Protein AF-A0A7V3K390-F1 (afdb_monomer)

Solvent-accessible surface area (backbone atoms only — not comparable to full-atom values): 7906 Å² total; per-residue (Å²): 135,84,85,78,70,81,81,71,78,83,83,65,86,66,74,80,70,89,62,51,47,34,79,74,39,88,86,45,59,62,68,58,38,50,60,35,40,76,72,70,39,50,25,30,61,55,50,48,61,44,51,71,39,75,69,36,37,52,52,48,21,64,73,67,72,43,54,70,67,55,46,50,50,52,50,52,53,40,51,72,62,42,58,71,74,58,38,54,61,71,69,49,76,76,90,69,87,68,63,94,86,63,79,76,77,60,100,79,74,66,95,77,73,84,83,76,86,78,90,84,136

Secondary structure (DSSP, 8-state):
-----------------SS-BGGG-TTS-HHHHHHHHTTT--BHHHHHHHHTSHHHHHHHHHHHT--HHHHHHH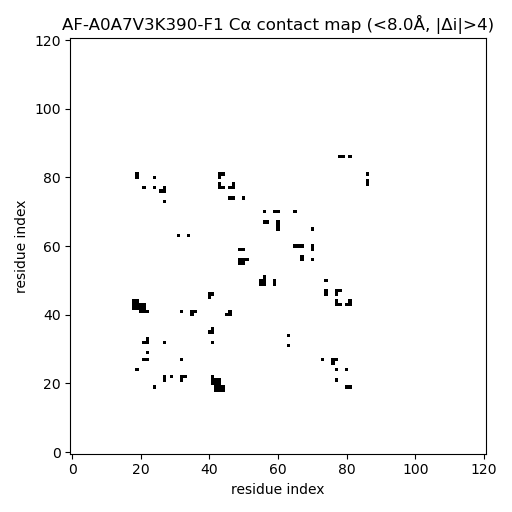HHHHHHTS-HHHHHHHSS-------TTPPPPPTT-------------

Sequence (121 aa):
MGDKGPVRPLEGQGEPRRGTPLRSIPDFPAERARQLAALWVTTAEEFLSMAATPKGQAGLSDLLEVSPEELEALVRIAYASLPEEVARAFARPSGKQFPLGAILPGPEDVPGKAPDEGEGA

pLDDT: mean 75.42, std 21.72, range [38.72, 96.56]

Nearest PDB structures (foldseek):
  4ap2-assembly1_B  TM=3.265E-01  e=6.749E+00  Homo sapiens

Foldseek 3D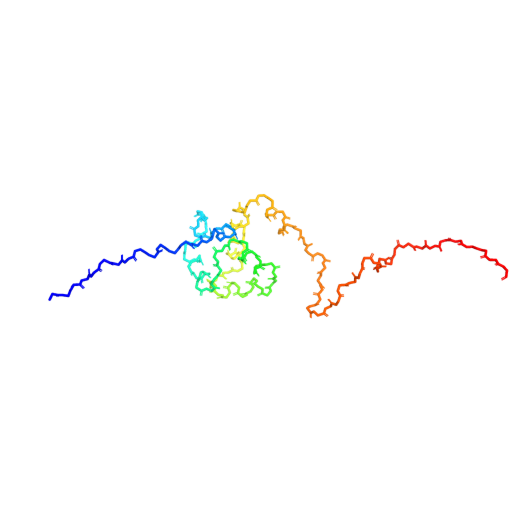i:
DDDPPDDDPPPDPDDPPPAAFLCPQPPRDNVLCVLCVVVVNGHLLSLLVLVLDPVSLVVSCVSSVHDSVVSVVNNVSSLVRGDPVSNVVSPDDPVDPDPDPDDPPDPPPDPPDDDDDDDDD

Radius of gyration: 23.38 Å; Cα contacts (8 Å, |Δi|>4): 70; chains: 1; bounding box: 86×48×49 Å

Structure (mmCIF, N/CA/C/O backbone):
data_AF-A0A7V3K390-F1
#
_entry.id   AF-A0A7V3K390-F1
#
loop_
_atom_site.group_PDB
_atom_site.id
_atom_site.type_symbol
_atom_site.label_atom_id
_atom_site.label_alt_id
_atom_site.label_comp_id
_atom_site.label_asym_id
_atom_site.label_entity_id
_atom_site.label_seq_id
_atom_site.pdbx_PDB_ins_code
_atom_site.Cartn_x
_atom_site.Cartn_y
_atom_site.Cartn_z
_atom_site.occupancy
_atom_site.B_iso_or_equiv
_atom_site.auth_seq_id
_atom_site.auth_comp_id
_atom_site.auth_asym_id
_atom_site.auth_atom_id
_atom_site.pdbx_PDB_model_num
ATOM 1 N N . MET A 1 1 ? -31.968 -9.118 -35.661 1.00 42.44 1 MET A N 1
ATOM 2 C CA . MET A 1 1 ? -30.768 -9.948 -35.429 1.00 42.44 1 MET A CA 1
ATOM 3 C C . MET A 1 1 ? -29.551 -9.042 -35.496 1.00 42.44 1 MET A C 1
ATOM 5 O O . MET A 1 1 ? -29.181 -8.637 -36.586 1.00 42.44 1 MET A O 1
ATOM 9 N N . GLY A 1 2 ? -29.025 -8.617 -34.345 1.00 53.34 2 GLY A N 1
ATOM 10 C CA . GLY A 1 2 ? -27.826 -7.780 -34.283 1.00 53.34 2 GLY A CA 1
ATOM 11 C C . GLY A 1 2 ? -26.582 -8.657 -34.327 1.00 53.34 2 GLY A C 1
ATOM 12 O O . GLY A 1 2 ? -26.390 -9.480 -33.434 1.00 53.34 2 GLY A O 1
ATOM 13 N N . ASP A 1 3 ? -25.785 -8.488 -35.375 1.00 43.66 3 ASP A N 1
ATOM 14 C CA . ASP A 1 3 ? -24.470 -9.095 -35.539 1.00 43.66 3 ASP A CA 1
ATOM 15 C C . ASP A 1 3 ? -23.538 -8.567 -34.435 1.00 43.66 3 ASP A C 1
ATOM 17 O O . ASP A 1 3 ? -23.113 -7.411 -34.446 1.00 43.66 3 ASP A O 1
ATOM 21 N N . LYS A 1 4 ? -23.294 -9.385 -33.406 1.00 56.84 4 LYS A N 1
ATOM 22 C CA . LYS A 1 4 ? -22.233 -9.130 -32.429 1.00 56.84 4 LYS A CA 1
ATOM 23 C C . LYS A 1 4 ? -20.950 -9.703 -33.012 1.00 56.84 4 LYS A C 1
ATOM 25 O O . LYS A 1 4 ? -20.604 -10.848 -32.729 1.00 56.84 4 LYS A O 1
ATOM 30 N N . GLY A 1 5 ? -20.282 -8.908 -33.845 1.00 47.16 5 GLY A N 1
ATOM 31 C CA . GLY A 1 5 ? -18.937 -9.213 -34.322 1.00 47.16 5 GLY A CA 1
ATOM 32 C C . GLY A 1 5 ? -18.003 -9.574 -33.155 1.00 47.16 5 GLY A C 1
ATOM 33 O O . GLY A 1 5 ? -18.224 -9.124 -32.024 1.00 47.16 5 GLY A O 1
ATOM 34 N N . PRO A 1 6 ? -16.977 -10.409 -33.390 1.00 50.91 6 PRO A N 1
ATOM 35 C CA . PRO A 1 6 ? -16.110 -10.889 -32.326 1.00 50.91 6 PRO A CA 1
ATOM 36 C C . PRO A 1 6 ? -15.423 -9.701 -31.655 1.00 50.91 6 PRO A C 1
ATOM 38 O O . PRO A 1 6 ? -14.738 -8.907 -32.305 1.00 50.91 6 PRO A O 1
ATOM 41 N N . VAL A 1 7 ? -15.617 -9.584 -30.341 1.00 53.59 7 VAL A N 1
ATOM 42 C CA . VAL A 1 7 ? -14.810 -8.704 -29.499 1.00 53.59 7 VAL A CA 1
ATOM 43 C C . VAL A 1 7 ? -13.350 -9.093 -29.716 1.00 53.59 7 VAL A C 1
ATOM 45 O O . VAL A 1 7 ? -12.932 -10.201 -29.385 1.00 53.59 7 VAL A O 1
ATOM 48 N N . ARG A 1 8 ? -12.584 -8.219 -30.373 1.00 45.00 8 ARG A N 1
ATOM 49 C CA . ARG A 1 8 ? -11.150 -8.439 -30.555 1.00 45.00 8 ARG A CA 1
ATOM 50 C C . ARG A 1 8 ? -10.512 -8.485 -29.165 1.00 45.00 8 ARG A C 1
ATOM 52 O O . ARG A 1 8 ? -10.788 -7.580 -28.372 1.00 45.00 8 ARG A O 1
ATOM 59 N N . PRO A 1 9 ? -9.683 -9.490 -28.844 1.00 42.91 9 PRO A N 1
ATOM 60 C CA . PRO A 1 9 ? -8.863 -9.403 -27.652 1.00 42.91 9 PRO A CA 1
ATOM 61 C C . PRO A 1 9 ? -7.995 -8.151 -27.787 1.00 42.91 9 PRO A C 1
ATOM 63 O O . PRO A 1 9 ? -7.423 -7.882 -28.845 1.00 42.91 9 PRO A O 1
ATOM 66 N N . LEU A 1 10 ? -7.953 -7.344 -26.729 1.00 52.16 10 LEU A N 1
ATOM 67 C CA . LEU A 1 10 ? -7.001 -6.250 -26.601 1.00 52.16 10 LEU A CA 1
ATOM 68 C C . LEU A 1 10 ? -5.611 -6.876 -26.428 1.00 52.16 10 LEU A C 1
ATOM 70 O O . LEU A 1 10 ? -5.069 -6.917 -25.328 1.00 52.16 10 LEU A O 1
ATOM 74 N N . GLU A 1 11 ? -5.045 -7.399 -27.514 1.00 47.62 11 GLU A N 1
ATOM 75 C CA . GLU A 1 11 ? -3.636 -7.770 -27.621 1.00 47.62 11 GLU A CA 1
ATOM 76 C C . GLU A 1 11 ? -2.814 -6.482 -27.745 1.00 47.62 11 GLU A C 1
ATOM 78 O O . GLU A 1 11 ? -2.205 -6.167 -28.764 1.00 47.62 11 GLU A O 1
ATOM 83 N N . GLY A 1 12 ? -2.867 -5.685 -26.681 1.00 45.25 12 GLY A N 1
ATOM 84 C CA . GLY A 1 12 ? -1.924 -4.621 -26.415 1.00 45.25 12 GLY A CA 1
ATOM 85 C C . GLY A 1 12 ? -0.733 -5.242 -25.711 1.00 45.25 12 GLY A C 1
ATOM 86 O O . GLY A 1 12 ? -0.813 -5.586 -24.534 1.00 45.25 12 GLY A O 1
ATOM 87 N N . GLN A 1 13 ? 0.353 -5.396 -26.457 1.00 46.81 13 GLN A N 1
ATOM 88 C CA . GLN A 1 13 ? 1.697 -5.618 -25.950 1.00 46.81 13 GLN A CA 1
ATOM 89 C C . GLN A 1 13 ? 2.013 -4.518 -24.926 1.00 46.81 13 GLN A C 1
ATOM 91 O O . GLN A 1 13 ? 2.409 -3.413 -25.282 1.00 46.81 13 GLN A O 1
ATOM 96 N N . GLY A 1 14 ? 1.756 -4.787 -23.649 1.00 38.72 14 GLY A N 1
ATOM 97 C CA . GLY A 1 14 ? 2.290 -3.983 -22.566 1.00 38.72 14 GLY A CA 1
ATOM 98 C C . GLY A 1 14 ? 3.696 -4.482 -22.305 1.00 38.72 14 GLY A C 1
ATOM 99 O O . GLY A 1 14 ? 3.868 -5.664 -22.006 1.00 38.72 14 GLY A O 1
ATOM 100 N N . GLU A 1 15 ? 4.693 -3.607 -22.409 1.00 46.03 15 GLU A N 1
ATOM 101 C CA . GLU A 1 15 ? 5.975 -3.818 -21.737 1.00 46.03 15 GLU A CA 1
ATOM 102 C C . GLU A 1 15 ? 5.697 -4.398 -20.340 1.00 46.03 15 GLU A C 1
ATOM 104 O O . GLU A 1 15 ? 4.731 -3.951 -19.704 1.00 46.03 15 GLU A O 1
ATOM 109 N N . PRO A 1 16 ? 6.449 -5.408 -19.858 1.00 49.22 16 PRO A N 1
ATOM 110 C CA . PRO A 1 16 ? 6.205 -5.954 -18.532 1.00 49.22 16 PRO A CA 1
ATOM 111 C C . PRO A 1 16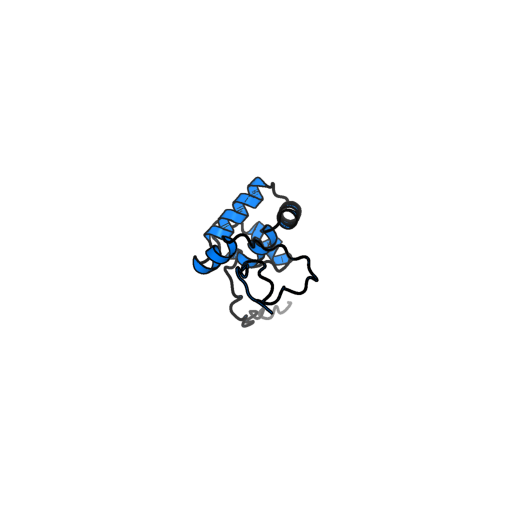 ? 6.251 -4.779 -17.560 1.00 49.22 16 PRO A C 1
ATOM 113 O O . PRO A 1 16 ? 7.314 -4.181 -17.378 1.00 49.22 16 PRO A O 1
ATOM 116 N N . ARG A 1 17 ? 5.093 -4.385 -17.004 1.00 56.22 17 ARG A N 1
ATOM 117 C CA . ARG A 1 17 ? 5.054 -3.335 -15.987 1.00 56.22 17 ARG A CA 1
ATOM 118 C C . ARG A 1 17 ? 6.038 -3.784 -14.922 1.00 56.22 17 ARG A C 1
ATOM 120 O O . ARG A 1 17 ? 5.865 -4.857 -14.350 1.00 56.22 17 ARG A O 1
ATOM 127 N N . ARG A 1 18 ? 7.128 -3.031 -14.765 1.00 74.00 18 ARG A N 1
ATOM 128 C CA . ARG A 1 18 ? 8.201 -3.389 -13.843 1.00 74.00 18 ARG A CA 1
ATOM 129 C C . ARG A 1 18 ? 7.614 -3.352 -12.435 1.00 74.00 18 ARG A C 1
ATOM 131 O O . ARG A 1 18 ? 7.330 -2.272 -11.932 1.00 74.00 18 ARG A O 1
ATOM 138 N N . GLY A 1 19 ? 7.391 -4.521 -11.849 1.00 85.44 19 GLY A N 1
ATOM 139 C CA . GLY A 1 19 ? 6.951 -4.664 -10.466 1.00 85.44 19 GLY A CA 1
ATOM 140 C C . GLY A 1 19 ? 6.053 -5.874 -10.238 1.00 85.44 19 GLY A C 1
ATOM 141 O O . GLY A 1 19 ? 5.601 -6.521 -11.187 1.00 85.44 19 GLY A O 1
ATOM 142 N N . THR A 1 20 ? 5.791 -6.179 -8.971 1.00 93.06 20 THR A N 1
ATOM 143 C CA . THR A 1 20 ? 4.920 -7.282 -8.550 1.00 93.06 20 THR A CA 1
ATOM 144 C C . THR A 1 20 ? 3.451 -6.863 -8.685 1.00 93.06 20 THR A C 1
ATOM 146 O O . THR A 1 20 ? 3.003 -5.999 -7.932 1.00 93.06 20 THR A O 1
ATOM 149 N N . PRO A 1 21 ? 2.649 -7.444 -9.599 1.00 95.25 21 PRO A N 1
ATOM 150 C CA . PRO A 1 21 ? 1.256 -7.034 -9.776 1.00 95.25 21 PRO A CA 1
ATOM 151 C C . PRO A 1 21 ? 0.405 -7.396 -8.554 1.00 95.25 21 PRO A C 1
ATOM 153 O O . PRO A 1 21 ? 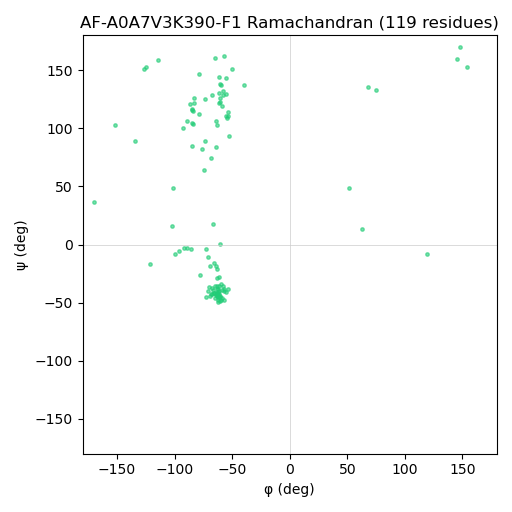0.361 -8.563 -8.169 1.00 95.25 21 PRO A O 1
ATOM 156 N N . LEU A 1 22 ? -0.352 -6.439 -8.004 1.00 94.75 22 LEU A N 1
ATOM 157 C CA . LEU A 1 22 ? -1.189 -6.656 -6.809 1.00 94.75 22 LEU A CA 1
ATOM 158 C C . LEU A 1 22 ? -2.196 -7.797 -6.994 1.00 94.75 22 LEU A C 1
ATOM 160 O O . LEU A 1 22 ? -2.389 -8.620 -6.110 1.00 94.75 22 LEU A O 1
ATOM 164 N N . ARG A 1 23 ? -2.792 -7.889 -8.187 1.00 94.38 23 ARG A N 1
ATOM 165 C CA . ARG A 1 23 ? -3.750 -8.947 -8.553 1.00 94.38 23 ARG A CA 1
ATOM 166 C C . ARG A 1 23 ? -3.149 -10.357 -8.611 1.00 94.38 23 ARG A C 1
ATOM 168 O O . ARG A 1 23 ? -3.901 -11.318 -8.717 1.00 94.38 23 ARG A O 1
ATOM 175 N N . SER A 1 24 ? -1.822 -10.462 -8.652 1.00 93.56 24 SER A N 1
ATOM 176 C CA . SER A 1 24 ? -1.102 -11.735 -8.709 1.00 93.56 24 SER A CA 1
ATOM 177 C C . SER A 1 24 ? -0.645 -12.204 -7.325 1.00 93.56 24 SER A C 1
ATOM 179 O O . SER A 1 24 ? -0.107 -13.302 -7.223 1.00 93.56 24 SER A O 1
ATOM 181 N N . ILE A 1 25 ? -0.840 -11.395 -6.278 1.00 95.38 25 ILE A N 1
ATOM 182 C CA . ILE A 1 25 ? -0.491 -11.741 -4.899 1.00 95.38 25 ILE A CA 1
ATOM 183 C C . ILE A 1 25 ? -1.656 -12.541 -4.295 1.00 95.38 25 ILE A C 1
ATOM 185 O O . ILE A 1 25 ? -2.740 -11.975 -4.150 1.00 95.38 25 ILE A O 1
ATOM 189 N N . PRO A 1 26 ? -1.470 -13.827 -3.935 1.00 90.44 26 PRO A N 1
ATOM 190 C CA . PRO A 1 26 ? -2.566 -14.697 -3.494 1.00 90.44 26 PRO A CA 1
ATOM 191 C C . PRO A 1 26 ? -3.322 -14.172 -2.270 1.00 90.44 26 PRO A C 1
ATOM 193 O O . PRO A 1 26 ? -4.546 -14.255 -2.222 1.00 90.44 26 PRO A O 1
ATOM 196 N N . ASP A 1 27 ? -2.594 -13.600 -1.311 1.00 94.19 27 ASP A N 1
ATOM 197 C CA . ASP A 1 27 ? -3.152 -13.116 -0.046 1.00 94.19 27 ASP A CA 1
ATOM 198 C C . ASP A 1 27 ? -3.618 -11.654 -0.111 1.00 94.19 27 ASP A C 1
ATOM 2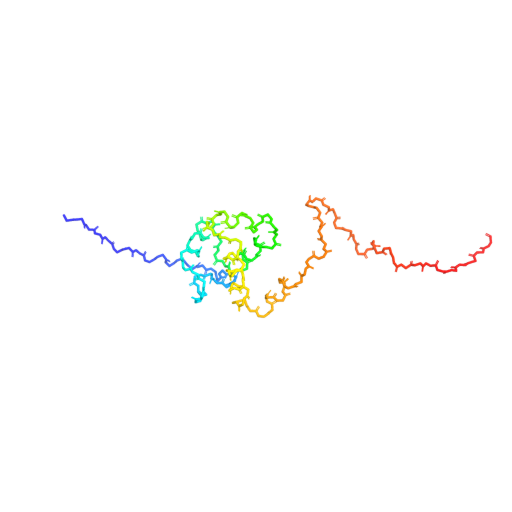00 O O . ASP A 1 27 ? -4.165 -11.132 0.860 1.00 94.19 27 ASP A O 1
ATOM 204 N N . PHE A 1 28 ? -3.422 -10.965 -1.242 1.00 96.06 28 PHE A N 1
ATOM 205 C CA . PHE A 1 28 ? -3.876 -9.587 -1.397 1.00 96.06 28 PHE A CA 1
ATOM 206 C C . PHE A 1 28 ? -5.336 -9.576 -1.878 1.00 96.06 28 PHE A C 1
ATOM 208 O O . PHE A 1 28 ? -5.631 -10.102 -2.956 1.00 96.06 28 PHE A O 1
ATOM 215 N N . PRO A 1 29 ? -6.282 -8.965 -1.138 1.00 95.94 29 PRO A N 1
ATOM 216 C CA . PRO A 1 29 ? -7.693 -9.036 -1.495 1.00 95.94 29 PRO A CA 1
ATOM 217 C C . PRO A 1 29 ? -7.976 -8.433 -2.876 1.00 95.94 29 PRO A C 1
ATOM 219 O O . PRO A 1 29 ? -7.675 -7.266 -3.145 1.00 95.94 29 PRO A O 1
ATOM 222 N N . ALA A 1 30 ? -8.624 -9.214 -3.744 1.00 94.38 30 ALA A N 1
ATOM 223 C CA . ALA A 1 30 ? -8.884 -8.827 -5.131 1.00 94.38 30 ALA A CA 1
ATOM 224 C C . ALA A 1 30 ? -9.719 -7.540 -5.259 1.00 94.38 30 ALA A C 1
ATOM 226 O O . ALA A 1 30 ? -9.499 -6.759 -6.183 1.00 94.38 30 ALA A O 1
ATOM 227 N N . GLU A 1 31 ? -10.647 -7.297 -4.328 1.00 95.12 31 GLU A N 1
ATOM 228 C CA . GLU A 1 31 ? -11.438 -6.060 -4.296 1.00 95.12 31 GLU A CA 1
ATOM 229 C C . GLU A 1 31 ? -10.551 -4.831 -4.050 1.00 95.12 31 GLU A C 1
ATOM 231 O O . GLU A 1 31 ? -10.635 -3.835 -4.765 1.00 95.12 31 GLU A O 1
ATOM 236 N N . ARG A 1 32 ? -9.604 -4.927 -3.108 1.00 95.56 32 ARG A N 1
ATOM 237 C CA . ARG A 1 32 ? -8.661 -3.838 -2.814 1.00 95.56 32 ARG A CA 1
ATOM 238 C C . ARG A 1 32 ? -7.718 -3.593 -3.987 1.00 95.56 32 ARG A C 1
ATOM 240 O O . ARG A 1 32 ? -7.477 -2.447 -4.351 1.00 95.56 32 ARG A O 1
ATOM 247 N N . ALA A 1 33 ? -7.261 -4.655 -4.652 1.00 95.44 33 ALA A N 1
ATOM 248 C CA . ALA A 1 33 ? -6.472 -4.525 -5.875 1.00 95.44 33 ALA A CA 1
ATOM 249 C C . ALA A 1 33 ? -7.250 -3.819 -7.004 1.00 95.44 33 ALA A C 1
ATOM 251 O O . ALA A 1 33 ? -6.662 -3.047 -7.758 1.00 95.44 33 ALA A O 1
ATOM 252 N N . ARG A 1 34 ? -8.569 -4.041 -7.122 1.00 94.62 34 ARG A N 1
ATOM 253 C CA . ARG A 1 34 ? -9.424 -3.342 -8.100 1.00 94.62 34 ARG A CA 1
ATOM 254 C C . ARG A 1 34 ? -9.603 -1.865 -7.764 1.00 94.62 34 ARG A C 1
ATOM 256 O O . ARG A 1 34 ? -9.482 -1.038 -8.664 1.00 94.62 34 ARG A O 1
ATOM 263 N N . GLN A 1 35 ? -9.852 -1.541 -6.496 1.00 95.06 35 GLN A N 1
ATOM 264 C CA . GLN A 1 35 ? -9.953 -0.155 -6.024 1.00 95.06 35 GLN A CA 1
ATOM 265 C C . GLN A 1 35 ? -8.657 0.621 -6.303 1.00 95.06 35 GLN A C 1
ATOM 267 O O . GLN A 1 35 ? -8.697 1.708 -6.874 1.00 95.06 35 GLN A O 1
ATOM 272 N N . LEU A 1 36 ? -7.502 0.023 -6.002 1.00 95.44 36 LEU A N 1
ATOM 273 C CA . LEU A 1 36 ? -6.187 0.603 -6.293 1.00 95.44 36 LEU A CA 1
ATOM 274 C C . LEU A 1 36 ? -5.944 0.764 -7.802 1.00 95.44 36 LEU A C 1
ATOM 276 O O . LEU A 1 36 ? -5.485 1.815 -8.251 1.00 95.44 36 LEU A O 1
ATOM 280 N N . ALA A 1 37 ? -6.334 -0.226 -8.611 1.00 93.94 37 ALA A N 1
ATOM 281 C CA . ALA A 1 37 ? -6.183 -0.161 -10.063 1.00 93.94 37 ALA A CA 1
ATOM 282 C C . ALA A 1 37 ? -7.007 0.969 -10.708 1.00 93.94 37 ALA A C 1
ATOM 284 O O . ALA A 1 37 ? -6.581 1.517 -11.728 1.00 93.94 37 ALA A O 1
ATOM 285 N N . ALA A 1 38 ? -8.144 1.356 -10.115 1.00 92.56 38 ALA A N 1
ATOM 286 C CA . ALA A 1 38 ? -8.928 2.513 -10.558 1.00 92.56 38 ALA A CA 1
ATOM 287 C C . ALA A 1 38 ? -8.162 3.843 -10.414 1.00 92.56 38 ALA A C 1
ATOM 289 O O . ALA A 1 38 ? -8.461 4.800 -11.124 1.00 92.56 38 ALA A O 1
ATOM 290 N N . LEU A 1 39 ? -7.140 3.877 -9.554 1.00 90.75 39 LEU A N 1
ATOM 291 C CA . LEU A 1 39 ? -6.204 4.990 -9.377 1.00 90.75 39 LEU A CA 1
ATOM 292 C C . LEU A 1 39 ? -4.845 4.749 -10.045 1.00 90.75 39 LEU A C 1
ATOM 294 O O . LEU A 1 39 ? -3.868 5.421 -9.726 1.00 90.75 39 LEU A O 1
ATOM 298 N N . TRP A 1 40 ? -4.769 3.766 -10.942 1.00 92.25 40 TRP A N 1
ATOM 299 C CA . TRP A 1 40 ? -3.542 3.326 -11.611 1.00 92.25 40 TRP A CA 1
ATOM 300 C C . TRP A 1 40 ? -2.453 2.765 -10.689 1.00 92.25 40 TRP A C 1
ATOM 302 O O . TRP A 1 40 ? -1.353 2.505 -11.164 1.00 92.25 40 TRP A O 1
ATOM 312 N N . VAL A 1 41 ? -2.775 2.464 -9.430 1.00 94.31 41 VAL A N 1
ATOM 313 C CA . VAL A 1 41 ? -1.892 1.736 -8.513 1.00 94.31 41 VAL A CA 1
ATOM 314 C C . VAL A 1 41 ? -2.073 0.247 -8.777 1.00 94.31 41 VAL A C 1
ATOM 316 O O . VAL A 1 41 ? -3.095 -0.346 -8.434 1.00 94.31 41 VAL A O 1
ATOM 319 N N . THR A 1 42 ? -1.109 -0.364 -9.459 1.00 95.50 42 THR A N 1
ATOM 320 C CA . THR A 1 42 ? -1.248 -1.736 -9.974 1.00 95.50 42 THR A CA 1
ATOM 321 C C . THR A 1 42 ? -0.194 -2.702 -9.461 1.00 95.50 42 THR A C 1
ATOM 323 O O . THR A 1 42 ? -0.409 -3.917 -9.549 1.00 95.50 42 THR A O 1
ATOM 326 N N . THR A 1 43 ? 0.907 -2.196 -8.905 1.00 96.12 43 THR A N 1
ATOM 327 C CA . THR A 1 43 ? 1.985 -3.010 -8.333 1.00 96.12 43 THR A CA 1
ATOM 328 C C . THR A 1 43 ? 2.131 -2.829 -6.820 1.00 96.12 43 THR A C 1
ATOM 330 O O . THR A 1 43 ? 1.676 -1.843 -6.233 1.00 96.12 43 THR A O 1
ATOM 333 N N . ALA A 1 44 ? 2.757 -3.813 -6.174 1.00 95.44 44 ALA A N 1
ATOM 334 C CA . ALA A 1 44 ? 3.067 -3.783 -4.750 1.00 95.44 44 ALA A CA 1
ATOM 335 C C . ALA A 1 44 ? 4.020 -2.634 -4.408 1.00 95.44 44 ALA A C 1
ATOM 337 O O . ALA A 1 44 ? 3.844 -1.975 -3.391 1.00 95.44 44 ALA A O 1
ATOM 338 N N . GLU A 1 45 ? 4.993 -2.350 -5.270 1.00 94.12 45 GLU A N 1
ATOM 339 C CA . GLU A 1 45 ? 5.957 -1.266 -5.103 1.00 94.12 45 GLU A CA 1
ATOM 340 C C . GLU A 1 45 ? 5.281 0.111 -5.112 1.00 94.12 45 GLU A C 1
ATOM 342 O O . GLU A 1 45 ? 5.605 0.954 -4.274 1.00 94.12 45 GLU A O 1
ATOM 347 N N . GLU A 1 46 ? 4.323 0.342 -6.018 1.00 94.00 46 GLU A N 1
ATOM 348 C CA . GLU A 1 46 ? 3.531 1.580 -6.065 1.00 94.00 46 GLU A CA 1
ATOM 349 C C . GLU A 1 46 ? 2.716 1.752 -4.777 1.00 94.00 46 GLU A C 1
ATOM 351 O O . GLU A 1 46 ? 2.769 2.804 -4.135 1.00 94.00 46 GLU A O 1
ATOM 356 N N . PHE A 1 47 ? 2.020 0.693 -4.358 1.00 95.44 47 PHE A N 1
ATOM 357 C CA . PHE A 1 47 ? 1.233 0.685 -3.127 1.00 95.44 47 PHE A CA 1
ATOM 358 C C . PHE A 1 47 ? 2.095 0.955 -1.882 1.00 95.44 47 PHE A C 1
ATOM 360 O O . PHE A 1 47 ? 1.766 1.822 -1.070 1.00 95.44 47 PHE A O 1
ATOM 367 N N . LEU A 1 48 ? 3.237 0.275 -1.751 1.00 94.31 48 LEU A N 1
ATOM 368 C CA . LEU A 1 48 ? 4.170 0.458 -0.636 1.00 94.31 48 LEU A CA 1
ATOM 369 C C . LEU A 1 48 ? 4.800 1.853 -0.627 1.00 94.31 48 LEU A C 1
ATOM 371 O O . LEU A 1 48 ? 4.985 2.433 0.440 1.00 94.31 48 LEU A O 1
ATOM 375 N N . SER A 1 49 ? 5.076 2.424 -1.801 1.00 92.06 49 SER A N 1
ATOM 376 C CA . SER A 1 49 ? 5.584 3.797 -1.917 1.00 92.06 49 SER A CA 1
ATOM 377 C C . SER A 1 49 ? 4.576 4.817 -1.388 1.00 92.06 49 SER A C 1
ATOM 379 O O . SER A 1 49 ? 4.958 5.770 -0.709 1.00 92.06 49 SER A O 1
ATOM 381 N N . MET A 1 50 ? 3.282 4.605 -1.637 1.00 92.94 50 MET A N 1
ATOM 382 C CA . MET A 1 50 ? 2.223 5.438 -1.061 1.00 92.94 50 MET A CA 1
ATOM 383 C C . MET A 1 50 ? 2.116 5.244 0.455 1.00 92.94 50 MET A C 1
ATOM 385 O O . MET A 1 50 ? 2.021 6.222 1.194 1.00 92.94 50 MET A O 1
ATOM 389 N N . ALA A 1 51 ? 2.196 4.002 0.935 1.00 93.69 51 ALA A N 1
ATOM 390 C CA . ALA A 1 51 ? 2.124 3.673 2.359 1.00 93.69 51 ALA A CA 1
ATOM 391 C C . ALA A 1 51 ? 3.380 4.067 3.167 1.00 93.69 51 ALA A C 1
ATOM 393 O O . ALA A 1 51 ? 3.390 3.932 4.392 1.00 93.69 51 ALA A O 1
ATOM 394 N N . ALA A 1 52 ? 4.431 4.580 2.519 1.00 90.19 52 ALA A N 1
ATOM 395 C CA . ALA A 1 52 ? 5.699 4.928 3.161 1.00 90.19 52 ALA A CA 1
ATOM 396 C C . ALA A 1 52 ? 5.626 6.162 4.083 1.00 90.19 52 ALA A C 1
ATOM 398 O O . ALA A 1 52 ? 6.576 6.440 4.814 1.00 90.19 52 ALA A O 1
ATOM 399 N N . THR A 1 53 ? 4.529 6.927 4.054 1.00 89.44 53 THR A N 1
ATOM 400 C CA . THR A 1 53 ? 4.362 8.135 4.879 1.00 89.44 53 THR A CA 1
ATOM 401 C C . THR A 1 53 ? 3.068 8.087 5.691 1.00 89.44 53 THR A C 1
ATOM 403 O O . THR A 1 53 ? 2.078 7.548 5.197 1.00 89.44 53 THR A O 1
ATOM 406 N N . PRO A 1 54 ? 3.000 8.728 6.877 1.00 89.38 54 PRO A N 1
A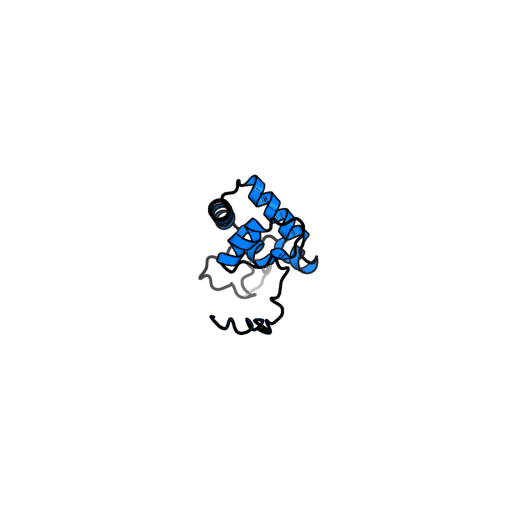TOM 407 C CA . PRO A 1 54 ? 1.766 8.776 7.669 1.00 89.38 54 PRO A CA 1
ATOM 408 C C . PRO A 1 54 ? 0.577 9.375 6.905 1.00 89.38 54 PRO A C 1
ATOM 410 O O . PRO A 1 54 ? -0.544 8.887 7.004 1.00 89.38 54 PRO A O 1
ATOM 413 N N . LYS A 1 55 ? 0.825 10.408 6.086 1.00 91.06 55 LYS A N 1
ATOM 414 C CA . LYS A 1 55 ? -0.207 11.014 5.232 1.00 91.06 55 LYS A CA 1
ATOM 415 C C . LYS A 1 55 ? -0.702 10.039 4.162 1.00 91.06 55 LYS A C 1
ATOM 417 O O . LYS A 1 55 ? -1.897 9.992 3.891 1.00 91.06 55 LYS A O 1
ATOM 422 N N . GLY A 1 56 ? 0.209 9.289 3.548 1.00 92.19 56 GLY A N 1
ATOM 423 C CA . GLY A 1 56 ? -0.142 8.279 2.558 1.00 92.19 56 GLY A CA 1
ATOM 424 C C . GLY A 1 56 ? -0.898 7.101 3.169 1.00 92.19 56 GLY A C 1
ATOM 425 O O . GLY A 1 56 ? -1.866 6.643 2.576 1.00 92.19 56 GLY A O 1
ATOM 426 N N . GLN A 1 57 ? -0.539 6.684 4.386 1.00 92.88 57 GLN A N 1
ATOM 427 C CA . GLN A 1 57 ? -1.290 5.676 5.137 1.00 92.88 57 GLN A CA 1
ATOM 428 C C . GLN A 1 57 ? -2.712 6.144 5.447 1.00 92.88 57 GLN A C 1
ATOM 430 O O . GLN A 1 57 ? -3.657 5.441 5.115 1.00 92.88 57 GLN A O 1
ATOM 435 N N . ALA A 1 58 ? -2.880 7.357 5.983 1.00 92.38 58 ALA A N 1
ATOM 436 C CA . ALA A 1 58 ? -4.209 7.919 6.231 1.00 92.38 58 ALA A CA 1
ATOM 437 C C . ALA A 1 58 ? -5.053 7.975 4.945 1.00 92.38 58 ALA A C 1
ATOM 439 O O . ALA A 1 58 ? -6.176 7.483 4.917 1.00 92.38 58 ALA A O 1
ATOM 440 N N . GLY A 1 59 ? -4.477 8.481 3.848 1.00 94.31 59 GLY A N 1
ATOM 441 C CA . GLY A 1 59 ? -5.172 8.548 2.561 1.00 94.31 59 GLY A CA 1
ATOM 442 C C . GLY A 1 59 ? -5.535 7.178 1.980 1.00 94.31 59 GLY A C 1
ATOM 443 O O . GLY A 1 59 ? -6.591 7.042 1.371 1.00 94.31 59 GLY A O 1
ATOM 444 N N . LEU A 1 60 ? -4.691 6.158 2.167 1.00 95.69 60 LEU A N 1
ATOM 445 C CA . LEU A 1 60 ? -4.985 4.785 1.746 1.00 95.69 60 LEU A CA 1
ATOM 446 C C . LEU A 1 60 ? -6.070 4.136 2.610 1.00 95.69 60 LEU A C 1
ATOM 448 O O . LEU A 1 60 ? -6.925 3.449 2.059 1.00 95.69 60 LEU A O 1
ATOM 452 N N . SER A 1 61 ? -6.059 4.352 3.927 1.00 95.31 61 SER A N 1
ATOM 453 C CA . SER A 1 61 ? -7.115 3.868 4.825 1.00 95.31 61 SER A CA 1
ATOM 454 C C . SER A 1 61 ? -8.471 4.464 4.460 1.00 95.31 61 SER A C 1
ATOM 456 O O . SER A 1 61 ? -9.437 3.717 4.332 1.00 95.31 61 SER A O 1
ATOM 458 N N . ASP A 1 62 ? -8.530 5.776 4.210 1.00 94.75 62 ASP A N 1
ATOM 459 C CA . ASP A 1 62 ? -9.762 6.457 3.798 1.00 94.75 62 ASP A CA 1
ATOM 460 C C . ASP A 1 62 ? -10.244 5.960 2.429 1.00 94.75 62 ASP A C 1
ATOM 462 O O . ASP A 1 62 ? -11.415 5.636 2.252 1.00 94.75 62 ASP A O 1
ATOM 466 N N . LEU A 1 63 ? -9.331 5.860 1.458 1.00 94.12 63 LEU A N 1
ATOM 467 C CA . LEU A 1 63 ? -9.642 5.416 0.100 1.00 94.12 63 LEU A CA 1
ATOM 468 C C . LEU A 1 63 ? -10.174 3.983 0.057 1.00 94.12 63 LEU A C 1
ATOM 470 O O . LEU A 1 63 ? -11.087 3.677 -0.708 1.00 94.12 63 LEU A O 1
ATOM 474 N N . LEU A 1 64 ? -9.527 3.088 0.800 1.00 95.38 64 LEU A N 1
ATOM 475 C CA . LEU A 1 64 ? -9.887 1.679 0.831 1.00 95.38 64 LEU A CA 1
ATOM 476 C C . LEU A 1 64 ? -10.994 1.409 1.850 1.00 95.38 64 LEU A C 1
ATOM 478 O O . LEU A 1 64 ? -11.458 0.277 1.925 1.00 95.38 64 LEU A O 1
ATOM 482 N N . GLU A 1 65 ? -11.435 2.408 2.615 1.00 96.25 65 GLU A N 1
ATOM 483 C CA . GLU A 1 65 ? -12.427 2.248 3.680 1.00 96.25 65 GLU A CA 1
ATOM 484 C C . GLU A 1 65 ? -12.029 1.108 4.640 1.00 96.25 65 GLU A C 1
ATOM 486 O O . GLU A 1 65 ? -12.807 0.191 4.911 1.00 96.25 65 GLU A O 1
ATOM 491 N N . VAL A 1 66 ? -10.769 1.124 5.093 1.00 96.50 66 VAL A N 1
ATOM 492 C CA . VAL A 1 66 ? -10.188 0.122 6.005 1.00 96.50 66 VAL A CA 1
ATOM 493 C C . VAL A 1 66 ? -9.599 0.775 7.248 1.00 96.50 66 VAL A C 1
ATOM 495 O O . VAL A 1 66 ? -9.117 1.910 7.218 1.00 96.50 66 VAL A O 1
ATOM 498 N N . SER A 1 67 ? -9.576 0.022 8.345 1.00 96.56 67 SER A N 1
ATOM 499 C CA . SER A 1 67 ? -8.879 0.434 9.563 1.00 96.56 67 SER A CA 1
ATOM 500 C C . SER A 1 67 ? -7.355 0.536 9.354 1.00 96.56 67 SER A C 1
ATOM 502 O O . SER A 1 67 ? -6.805 -0.062 8.422 1.00 96.56 67 SER A O 1
ATOM 504 N N . PRO A 1 68 ? -6.629 1.265 10.224 1.00 91.81 68 PRO A N 1
ATOM 505 C CA . PRO A 1 68 ? -5.165 1.304 10.185 1.00 91.81 68 PRO A CA 1
ATOM 506 C C . PRO A 1 68 ? -4.522 -0.084 10.330 1.00 91.81 68 PRO A C 1
ATOM 508 O O . PRO A 1 68 ? -3.520 -0.370 9.681 1.00 91.81 68 PRO A O 1
ATOM 511 N N . GLU A 1 69 ? -5.120 -0.957 11.143 1.00 93.81 69 GLU A N 1
ATOM 512 C CA . GLU A 1 69 ? -4.656 -2.331 11.374 1.00 93.81 69 GLU A CA 1
ATOM 513 C C . GLU A 1 69 ? -4.804 -3.198 10.116 1.00 93.81 69 GLU A C 1
ATOM 515 O O . GLU A 1 69 ? -3.891 -3.939 9.744 1.00 93.81 69 GLU A O 1
ATOM 520 N N . GLU A 1 70 ? -5.932 -3.071 9.414 1.00 95.69 70 GLU A N 1
ATOM 521 C CA . GLU A 1 70 ? -6.140 -3.729 8.123 1.00 95.69 70 GLU A CA 1
ATOM 522 C C . GLU A 1 70 ? -5.187 -3.189 7.054 1.00 95.69 70 GLU A C 1
ATOM 524 O O . GLU A 1 70 ? -4.619 -3.971 6.290 1.00 95.69 70 GLU A O 1
ATOM 529 N N . LEU A 1 71 ? -4.961 -1.871 7.008 1.00 96.31 71 LEU A N 1
ATOM 530 C CA . LEU A 1 71 ? -3.989 -1.288 6.086 1.00 96.31 71 LEU A CA 1
ATOM 531 C C . LEU A 1 71 ? -2.578 -1.821 6.360 1.00 96.31 71 LEU A C 1
ATOM 533 O O . LEU A 1 71 ? -1.864 -2.176 5.422 1.00 96.31 71 LEU A O 1
ATOM 537 N N . GLU A 1 72 ? -2.179 -1.926 7.627 1.00 95.25 72 GLU A N 1
ATOM 538 C CA . GLU A 1 72 ? -0.888 -2.498 8.004 1.00 95.25 72 GLU A CA 1
ATOM 539 C C . GLU A 1 72 ? -0.767 -3.963 7.555 1.00 95.25 72 GLU A C 1
ATOM 541 O O . GLU A 1 72 ? 0.274 -4.369 7.031 1.00 95.25 72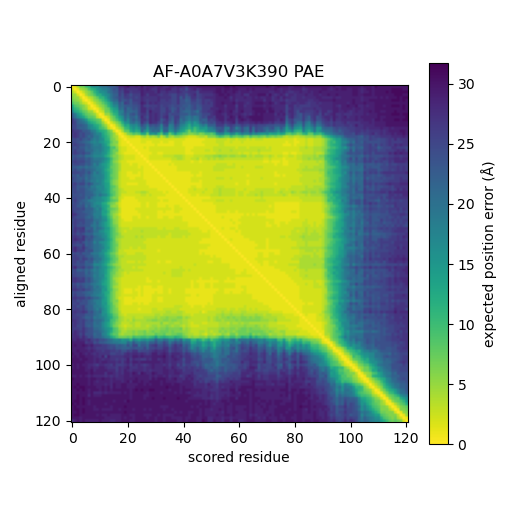 GLU A O 1
ATOM 546 N N . ALA A 1 73 ? -1.835 -4.755 7.683 1.00 96.19 73 ALA A N 1
ATOM 547 C CA . ALA A 1 73 ? -1.860 -6.126 7.178 1.00 96.19 73 ALA A CA 1
ATOM 548 C C . ALA A 1 73 ? -1.656 -6.180 5.653 1.00 96.19 73 ALA A C 1
ATOM 550 O O . ALA A 1 73 ? -0.837 -6.968 5.172 1.00 96.19 73 ALA A O 1
ATOM 551 N N . LEU A 1 74 ? -2.320 -5.303 4.892 1.00 96.25 74 LEU A N 1
ATOM 552 C CA . LEU A 1 74 ? -2.142 -5.194 3.438 1.00 96.25 74 LEU A CA 1
ATOM 553 C C . LEU A 1 74 ? -0.711 -4.792 3.059 1.00 96.25 74 LEU A C 1
ATOM 555 O O . LEU A 1 74 ? -0.141 -5.351 2.121 1.00 96.25 74 LEU A O 1
ATOM 559 N N . VAL A 1 75 ? -0.107 -3.861 3.803 1.00 95.50 75 VAL A N 1
ATOM 560 C CA . VAL A 1 75 ? 1.299 -3.456 3.640 1.00 95.50 75 VAL A CA 1
ATOM 561 C C . VAL A 1 75 ? 2.235 -4.639 3.867 1.00 95.50 75 VAL A C 1
ATOM 563 O O . VAL A 1 75 ? 3.126 -4.871 3.051 1.00 95.50 75 VAL A O 1
ATOM 566 N N . ARG A 1 76 ? 2.017 -5.437 4.918 1.00 95.44 76 ARG A N 1
ATOM 567 C CA . ARG A 1 76 ? 2.829 -6.634 5.194 1.00 95.44 76 ARG A CA 1
ATOM 568 C C . ARG A 1 76 ? 2.712 -7.676 4.081 1.00 95.44 76 ARG A C 1
ATOM 570 O O . ARG A 1 76 ? 3.736 -8.200 3.653 1.00 95.44 76 ARG A O 1
ATOM 577 N N . ILE A 1 77 ? 1.502 -7.938 3.584 1.00 96.31 77 ILE A N 1
ATOM 578 C CA . ILE A 1 77 ? 1.254 -8.871 2.468 1.00 96.31 77 ILE A CA 1
ATOM 579 C C . ILE A 1 77 ? 1.986 -8.409 1.202 1.00 96.31 77 ILE A C 1
ATOM 581 O O . ILE A 1 77 ? 2.700 -9.190 0.568 1.00 96.31 77 ILE A O 1
ATOM 585 N N . ALA A 1 78 ? 1.843 -7.129 0.848 1.00 94.88 78 ALA A N 1
ATOM 586 C CA . ALA A 1 78 ? 2.495 -6.555 -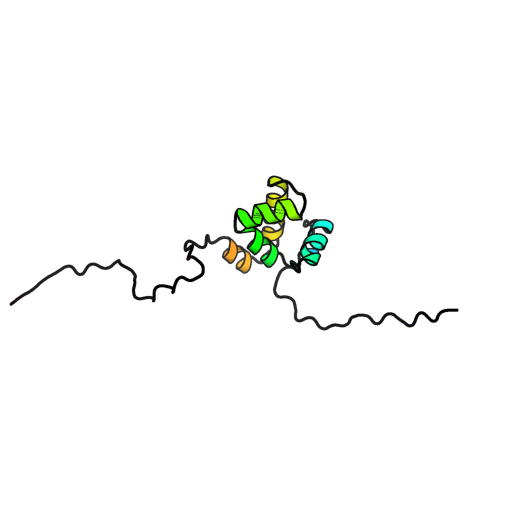0.323 1.00 94.88 78 ALA A CA 1
ATOM 587 C C . ALA A 1 78 ? 4.025 -6.612 -0.202 1.00 94.88 78 ALA A C 1
ATOM 589 O O . ALA A 1 78 ? 4.697 -7.044 -1.136 1.00 94.88 78 ALA A O 1
ATOM 590 N N . TYR A 1 79 ? 4.573 -6.248 0.961 1.00 94.31 79 TYR A N 1
ATOM 591 C CA . TYR A 1 79 ? 6.012 -6.277 1.224 1.00 94.31 79 TYR A CA 1
ATOM 592 C C . TYR A 1 79 ? 6.588 -7.696 1.166 1.00 94.31 79 TYR A C 1
ATOM 594 O O . TYR A 1 79 ? 7.620 -7.913 0.535 1.00 94.31 79 TYR A O 1
ATOM 602 N N . ALA A 1 80 ? 5.905 -8.677 1.762 1.00 93.69 80 ALA A N 1
ATOM 603 C CA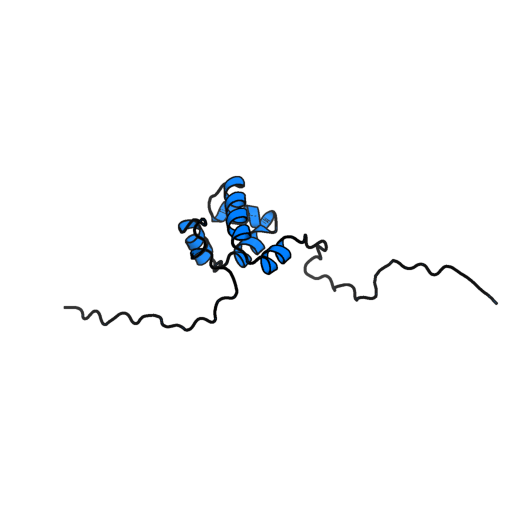 . ALA A 1 80 ? 6.319 -10.082 1.739 1.00 93.69 80 ALA A CA 1
ATOM 604 C C . ALA A 1 80 ? 6.311 -10.697 0.327 1.00 93.69 80 ALA A C 1
ATOM 606 O O . ALA A 1 80 ? 6.957 -11.715 0.094 1.00 93.69 80 ALA A O 1
ATOM 607 N N . SER A 1 81 ? 5.597 -10.072 -0.612 1.00 93.12 81 SER A N 1
ATOM 608 C CA . SER A 1 81 ? 5.486 -10.518 -2.004 1.00 93.12 81 SER A CA 1
ATOM 609 C C . SER A 1 81 ? 6.532 -9.890 -2.932 1.00 93.12 81 SER A C 1
ATOM 611 O O . SER A 1 81 ? 6.567 -10.202 -4.126 1.00 93.12 81 SER A O 1
ATOM 613 N N . LEU A 1 82 ? 7.370 -8.982 -2.424 1.00 90.88 82 LEU A N 1
ATOM 614 C CA . LEU A 1 82 ? 8.440 -8.374 -3.206 1.00 90.88 82 LEU A CA 1
ATOM 615 C C . LEU A 1 82 ? 9.651 -9.313 -3.330 1.00 90.88 82 LEU A C 1
ATOM 617 O O . LEU A 1 82 ? 9.995 -10.011 -2.373 1.00 90.88 82 LEU A O 1
ATOM 621 N N . PRO A 1 83 ? 10.377 -9.277 -4.463 1.00 88.31 83 PRO A N 1
ATOM 622 C CA . PRO A 1 83 ? 11.709 -9.864 -4.543 1.00 88.31 83 PRO A CA 1
ATOM 623 C C . PRO A 1 83 ? 12.627 -9.281 -3.459 1.00 88.31 83 PRO A C 1
ATOM 625 O O . PRO A 1 83 ? 12.581 -8.082 -3.184 1.00 88.31 83 PRO A O 1
ATOM 628 N N . GLU A 1 84 ? 13.509 -10.102 -2.883 1.00 84.81 84 GLU A N 1
ATOM 629 C CA . GLU A 1 84 ? 14.363 -9.717 -1.744 1.00 84.81 84 GLU A CA 1
ATOM 630 C C . GLU A 1 84 ? 15.183 -8.436 -1.995 1.00 84.81 84 GLU A C 1
ATOM 632 O O . GLU A 1 84 ? 15.352 -7.604 -1.101 1.00 84.81 84 GLU A O 1
ATOM 637 N N . GLU A 1 85 ? 15.688 -8.249 -3.217 1.00 84.62 85 GLU A N 1
ATOM 638 C CA . GLU A 1 85 ? 16.425 -7.041 -3.607 1.00 84.62 85 GLU A CA 1
ATOM 639 C C . GLU A 1 85 ? 15.554 -5.777 -3.530 1.00 84.62 85 GLU A C 1
ATOM 641 O O . GLU A 1 85 ? 15.995 -4.751 -3.011 1.00 84.62 85 GLU A O 1
ATOM 646 N N . VAL A 1 86 ? 14.298 -5.873 -3.972 1.00 84.38 86 VAL A N 1
ATOM 647 C CA . VAL A 1 86 ? 13.335 -4.766 -3.958 1.00 84.38 86 VAL A CA 1
ATOM 648 C C . VAL A 1 86 ? 12.877 -4.486 -2.528 1.00 84.38 86 VAL A C 1
ATOM 650 O O . VAL A 1 86 ? 12.898 -3.336 -2.094 1.00 84.38 86 VAL A O 1
ATOM 653 N N . ALA A 1 87 ? 12.552 -5.524 -1.752 1.00 85.69 87 ALA A N 1
ATOM 654 C CA . ALA A 1 87 ? 12.180 -5.391 -0.342 1.00 85.69 87 ALA A CA 1
ATOM 655 C C . ALA A 1 87 ? 13.266 -4.654 0.467 1.00 85.69 87 ALA A C 1
ATOM 657 O O . ALA A 1 87 ? 12.970 -3.747 1.248 1.00 85.69 87 ALA A O 1
ATOM 658 N N . ARG A 1 88 ? 14.549 -4.954 0.209 1.00 81.50 88 ARG A N 1
ATOM 659 C CA . ARG A 1 88 ? 15.685 -4.263 0.845 1.00 81.50 88 ARG A CA 1
ATOM 660 C C . ARG A 1 88 ? 15.749 -2.762 0.558 1.00 81.50 88 ARG A C 1
ATOM 662 O O . ARG A 1 88 ? 16.284 -2.033 1.393 1.00 81.50 88 ARG A O 1
ATOM 669 N N . ALA A 1 89 ? 15.235 -2.292 -0.577 1.00 79.31 89 ALA A N 1
ATOM 670 C CA . ALA A 1 89 ? 15.168 -0.862 -0.876 1.00 79.31 89 ALA A CA 1
ATOM 671 C C . ALA A 1 89 ? 14.142 -0.141 0.014 1.00 79.31 89 ALA A C 1
ATOM 673 O O . ALA A 1 89 ? 14.409 0.968 0.469 1.00 79.31 89 ALA A O 1
ATOM 674 N N . PHE A 1 90 ? 13.021 -0.797 0.330 1.00 77.00 90 PHE A N 1
ATOM 675 C CA . PHE A 1 90 ? 11.989 -0.275 1.235 1.00 77.00 90 PHE A CA 1
ATOM 676 C C . PHE A 1 90 ? 12.360 -0.406 2.720 1.00 77.00 90 PHE A C 1
ATOM 678 O O . PHE A 1 90 ? 11.910 0.389 3.539 1.00 77.00 90 PHE A O 1
ATOM 685 N N . ALA A 1 91 ? 13.210 -1.373 3.080 1.00 71.44 91 ALA A N 1
ATOM 686 C CA . ALA A 1 91 ? 13.681 -1.564 4.455 1.00 71.44 91 ALA A CA 1
ATOM 687 C C . ALA A 1 91 ? 14.626 -0.456 4.951 1.00 71.44 91 ALA A C 1
ATOM 689 O O . ALA A 1 91 ? 14.852 -0.330 6.156 1.00 71.44 91 ALA A O 1
ATOM 690 N N . ARG A 1 92 ? 15.227 0.327 4.046 1.00 56.84 92 ARG A N 1
ATOM 691 C CA . ARG A 1 92 ? 16.106 1.429 4.439 1.00 56.84 92 ARG A CA 1
ATOM 692 C C . ARG A 1 92 ? 15.247 2.654 4.738 1.00 56.84 92 ARG A C 1
ATOM 694 O O . ARG A 1 92 ? 14.668 3.203 3.803 1.00 56.84 92 ARG A O 1
ATOM 701 N N . PRO A 1 93 ? 15.192 3.146 5.989 1.00 51.34 93 PRO A N 1
ATOM 702 C CA . PRO A 1 93 ? 14.636 4.465 6.224 1.00 51.34 93 PRO A CA 1
ATOM 703 C C . PRO A 1 93 ? 15.464 5.456 5.406 1.00 51.34 93 PRO A C 1
ATOM 705 O O . PRO A 1 93 ? 16.681 5.560 5.581 1.00 51.34 93 PRO A O 1
ATOM 708 N N . SER A 1 94 ? 14.815 6.157 4.479 1.00 50.97 94 SER A N 1
ATOM 709 C CA . SER A 1 94 ? 15.405 7.282 3.760 1.00 50.97 94 SER A CA 1
ATOM 710 C C . SER A 1 94 ? 15.704 8.376 4.783 1.00 50.97 94 SER A C 1
ATOM 712 O O . SER A 1 94 ? 14.902 9.277 4.998 1.00 50.97 94 SER A O 1
ATOM 714 N N . GLY A 1 95 ? 16.850 8.282 5.460 1.00 48.06 95 GLY A N 1
ATOM 715 C CA . GLY A 1 95 ? 17.275 9.166 6.551 1.00 48.06 95 GLY A CA 1
ATOM 716 C C . GLY A 1 95 ? 17.563 10.607 6.127 1.00 48.06 95 GLY A C 1
ATOM 717 O O . GLY A 1 95 ? 18.252 11.329 6.838 1.00 48.06 95 GLY A O 1
ATOM 718 N N . LYS A 1 96 ? 17.082 11.033 4.960 1.00 46.75 96 LYS A N 1
ATOM 719 C CA . LYS A 1 96 ? 17.226 12.393 4.462 1.00 46.75 96 LYS A CA 1
ATOM 720 C C . LYS A 1 96 ? 15.889 12.873 3.925 1.00 46.75 96 LYS A C 1
ATOM 722 O O . LYS A 1 96 ? 15.554 12.710 2.755 1.00 46.75 96 LYS A O 1
ATOM 727 N N . GLN A 1 97 ? 15.124 13.462 4.830 1.00 46.25 97 GLN A N 1
ATOM 728 C CA . GLN A 1 97 ? 13.922 14.211 4.518 1.00 46.25 97 GLN A CA 1
ATOM 729 C C . GLN A 1 97 ? 14.362 15.574 3.966 1.00 46.25 97 GLN A C 1
ATOM 731 O O . GLN A 1 97 ? 14.482 16.547 4.703 1.00 46.25 97 GLN A O 1
ATOM 736 N N . PHE A 1 98 ? 14.694 15.633 2.676 1.00 46.09 98 PHE A N 1
ATOM 737 C CA . PHE A 1 98 ? 14.927 16.914 2.017 1.00 46.09 98 PHE A CA 1
ATOM 738 C C . PHE A 1 98 ? 13.578 17.493 1.582 1.00 46.09 98 PHE A C 1
ATOM 740 O O . PHE A 1 98 ? 12.819 16.800 0.898 1.00 46.09 98 PHE A O 1
ATOM 747 N N . PRO A 1 99 ? 13.244 18.737 1.964 1.00 40.41 99 PRO A N 1
ATOM 748 C CA . PRO A 1 99 ? 12.048 19.383 1.450 1.00 40.41 99 PRO A CA 1
ATOM 749 C C . PRO A 1 99 ? 12.147 19.496 -0.077 1.00 40.41 99 PRO A C 1
ATOM 751 O O . PRO A 1 99 ? 13.207 19.813 -0.622 1.00 40.41 99 PRO A O 1
ATOM 754 N N . LEU A 1 100 ? 11.038 19.221 -0.769 1.00 44.94 100 LEU A N 1
ATOM 755 C CA . LEU A 1 100 ? 10.908 19.408 -2.216 1.00 44.94 100 LEU A CA 1
ATOM 756 C C . LEU A 1 100 ? 11.299 20.853 -2.568 1.00 44.94 100 LEU A C 1
ATOM 758 O O . LEU A 1 100 ? 10.601 21.791 -2.189 1.00 44.94 100 LEU A O 1
ATOM 762 N N . GLY A 1 101 ? 12.442 21.016 -3.241 1.00 51.59 101 GLY A N 1
ATOM 763 C CA . GLY A 1 101 ? 13.045 22.314 -3.572 1.00 51.59 101 GLY A CA 1
ATOM 764 C C . GLY A 1 101 ? 14.446 22.551 -2.992 1.00 51.59 101 GLY A C 1
ATOM 765 O O . GLY A 1 101 ? 15.086 23.530 -3.365 1.00 51.59 101 GLY A O 1
ATOM 766 N N . ALA A 1 102 ? 14.956 21.674 -2.121 1.00 53.78 102 ALA A N 1
ATOM 767 C CA . ALA A 1 102 ? 16.336 21.764 -1.652 1.00 53.78 102 ALA A CA 1
ATOM 768 C C . ALA A 1 102 ? 17.323 21.321 -2.746 1.00 53.78 102 ALA A C 1
ATOM 770 O O . ALA A 1 102 ? 17.237 20.204 -3.260 1.00 53.78 102 ALA A O 1
ATOM 771 N N . ILE A 1 103 ? 18.285 22.187 -3.072 1.00 49.91 103 ILE A N 1
ATOM 772 C CA . ILE A 1 103 ? 19.490 21.791 -3.806 1.00 49.91 103 ILE A CA 1
ATOM 773 C C . ILE A 1 103 ? 20.213 20.767 -2.926 1.00 49.91 103 ILE A C 1
ATOM 775 O O . ILE A 1 103 ? 20.512 21.051 -1.765 1.00 49.91 103 ILE A O 1
ATOM 779 N N . LEU A 1 104 ? 20.440 19.561 -3.454 1.00 52.31 104 LEU A N 1
ATOM 780 C CA . LEU A 1 104 ? 21.231 18.548 -2.760 1.00 52.31 104 LEU A CA 1
ATOM 781 C C . LEU A 1 104 ? 22.604 19.155 -2.435 1.00 52.31 104 LEU A C 1
ATOM 783 O O . LEU A 1 104 ? 23.228 19.696 -3.352 1.00 52.31 104 LEU A O 1
ATOM 787 N N . PRO A 1 105 ? 23.093 19.080 -1.182 1.00 54.28 105 PRO A N 1
ATOM 788 C CA . PRO A 1 105 ? 24.466 19.471 -0.914 1.00 54.28 105 PRO A CA 1
ATOM 789 C C . PRO A 1 105 ? 25.375 18.608 -1.791 1.00 54.28 105 PRO A C 1
ATOM 791 O O . PRO A 1 105 ? 25.220 17.382 -1.846 1.00 54.28 105 PRO A O 1
ATOM 794 N N . GLY A 1 106 ? 26.280 19.262 -2.520 1.00 44.84 106 GLY A N 1
ATOM 795 C CA . GLY A 1 106 ? 27.325 18.573 -3.265 1.00 44.84 106 GLY A CA 1
ATOM 796 C C . GLY A 1 106 ? 28.163 17.694 -2.326 1.00 44.84 106 GLY A C 1
ATOM 797 O O . GLY A 1 106 ? 28.134 17.888 -1.108 1.00 44.84 106 GLY A O 1
ATOM 798 N N . PRO A 1 107 ? 28.928 16.728 -2.860 1.00 54.53 107 PRO A N 1
ATOM 799 C CA . PRO A 1 107 ? 29.734 15.783 -2.070 1.00 54.53 107 PRO A CA 1
ATOM 800 C C . PRO A 1 107 ? 30.817 16.432 -1.181 1.00 54.53 107 PRO A C 1
ATOM 802 O O . PRO A 1 107 ? 31.544 15.729 -0.487 1.00 54.53 107 PRO A O 1
ATOM 805 N N . GLU A 1 108 ? 30.920 17.755 -1.194 1.00 54.59 108 GLU A N 1
ATOM 806 C CA . GLU A 1 108 ? 31.911 18.581 -0.514 1.00 54.59 108 GLU A CA 1
ATOM 807 C C . GLU A 1 108 ? 31.418 19.205 0.806 1.00 54.59 108 GLU A C 1
ATOM 809 O O . GLU A 1 108 ? 32.239 19.683 1.582 1.00 54.59 108 GLU A O 1
ATOM 814 N N . ASP A 1 109 ? 30.126 19.108 1.144 1.00 52.16 109 ASP A N 1
ATOM 815 C CA . ASP A 1 109 ? 29.567 19.686 2.381 1.00 52.16 109 ASP A CA 1
ATOM 816 C C . ASP A 1 109 ? 29.352 18.638 3.494 1.00 52.16 109 ASP A C 1
ATOM 818 O O . ASP A 1 109 ? 28.284 18.505 4.093 1.00 52.16 109 ASP A O 1
ATOM 822 N N . VAL A 1 110 ? 30.380 17.825 3.755 1.00 46.44 110 VAL A N 1
ATOM 823 C CA . VAL A 1 110 ? 30.477 17.053 5.003 1.00 46.44 110 VAL A CA 1
ATOM 824 C C . VAL A 1 110 ? 31.290 17.864 6.020 1.00 46.44 110 VAL A C 1
ATOM 826 O O . VAL A 1 110 ? 32.521 17.851 5.958 1.00 46.44 110 VAL A O 1
ATOM 829 N N . PRO A 1 111 ? 30.666 18.565 6.989 1.00 48.44 111 PRO A N 1
ATOM 830 C CA . PRO A 1 111 ? 31.406 19.204 8.068 1.00 48.44 111 PRO A CA 1
ATOM 831 C C . PRO A 1 111 ? 31.878 18.108 9.025 1.00 48.44 111 PRO A C 1
ATOM 833 O O . PRO A 1 111 ? 31.175 17.689 9.942 1.00 48.44 111 PRO A O 1
ATOM 836 N N . GLY A 1 112 ? 33.058 17.570 8.738 1.00 55.47 112 GLY A N 1
ATOM 837 C CA . GLY A 1 112 ? 33.564 16.386 9.418 1.00 55.47 112 GLY A CA 1
ATOM 838 C C . GLY A 1 112 ? 35.018 16.066 9.109 1.00 55.47 112 GLY A C 1
ATOM 839 O O . GLY A 1 112 ? 35.366 14.895 9.008 1.00 55.47 112 GLY A O 1
ATOM 840 N N . LYS A 1 113 ? 35.876 17.079 8.955 1.00 43.41 113 LYS A N 1
ATOM 841 C CA . LYS A 1 113 ? 37.317 16.907 9.161 1.00 43.41 113 LYS A CA 1
ATOM 842 C C . LYS A 1 113 ? 37.936 18.228 9.606 1.00 43.41 113 LYS A C 1
ATOM 844 O O . LYS A 1 113 ? 38.114 19.136 8.804 1.00 43.41 113 LYS A O 1
ATOM 849 N N . ALA A 1 114 ? 38.222 18.332 10.900 1.00 54.38 114 ALA A N 1
ATOM 850 C CA . ALA A 1 114 ? 39.098 19.372 11.419 1.00 54.38 114 ALA A CA 1
ATOM 851 C C . ALA A 1 114 ? 40.482 19.245 10.758 1.00 54.38 114 ALA A C 1
ATOM 853 O O . ALA A 1 114 ? 40.986 18.122 10.655 1.00 54.38 114 ALA A O 1
ATOM 854 N N . PRO A 1 115 ? 41.119 20.348 10.344 1.00 46.69 115 PRO A N 1
ATOM 855 C CA . PRO A 1 115 ? 42.562 20.431 10.335 1.00 46.69 115 PRO A CA 1
ATOM 856 C C . PRO A 1 115 ? 43.024 20.965 11.694 1.00 46.69 115 PRO A C 1
ATOM 858 O O . PRO A 1 115 ? 42.816 22.124 12.052 1.00 46.69 115 PRO A O 1
ATOM 861 N N . ASP A 1 116 ? 43.575 20.028 12.451 1.00 48.22 116 ASP A N 1
ATOM 862 C CA . ASP A 1 116 ? 44.597 20.225 13.469 1.00 48.22 116 ASP A CA 1
ATOM 863 C C . ASP A 1 116 ? 45.873 20.793 12.807 1.00 48.22 116 ASP A C 1
ATOM 865 O O . ASP A 1 116 ? 46.197 20.380 11.692 1.00 48.22 116 ASP A O 1
ATOM 869 N N . GLU A 1 117 ? 46.574 21.683 13.526 1.00 49.69 117 GLU A N 1
ATOM 870 C CA . GLU A 1 117 ? 47.950 22.189 13.283 1.00 49.69 117 GLU A CA 1
ATOM 871 C C . GLU A 1 117 ? 48.128 23.079 12.023 1.00 49.69 117 GLU A C 1
ATOM 873 O O . GLU A 1 117 ? 47.609 22.796 10.954 1.00 49.69 117 GLU A O 1
ATOM 878 N N . GLY A 1 118 ? 48.817 24.222 11.999 1.00 47.41 118 GLY A N 1
ATOM 879 C CA . GLY A 1 118 ? 49.902 24.798 12.792 1.00 47.41 118 GLY A CA 1
ATOM 880 C C . GLY A 1 118 ? 50.785 25.616 11.817 1.00 47.41 118 GLY A C 1
ATOM 881 O O . GLY A 1 118 ? 50.758 25.344 10.620 1.00 47.41 118 GLY A O 1
ATOM 882 N N . GLU A 1 119 ? 51.580 26.568 12.333 1.00 43.62 119 GLU A N 1
ATOM 883 C CA . GLU A 1 119 ? 52.661 27.296 11.613 1.00 43.62 119 GLU A CA 1
ATOM 884 C C . GLU A 1 119 ? 52.182 28.382 10.613 1.00 43.62 119 GLU A C 1
ATOM 886 O O . GLU A 1 119 ? 51.281 28.164 9.820 1.00 43.62 119 GLU A O 1
ATOM 891 N N . GLY A 1 120 ? 52.674 29.620 10.544 1.00 49.09 120 GLY A N 1
ATOM 892 C CA . GLY A 1 120 ? 53.845 30.314 11.069 1.00 49.09 120 GLY A CA 1
ATOM 893 C C . GLY A 1 120 ? 54.149 31.489 10.111 1.00 49.09 120 GLY A C 1
ATOM 894 O O . GLY A 1 120 ? 53.846 31.383 8.922 1.00 49.09 120 GLY A O 1
ATOM 895 N N . ALA A 1 121 ? 54.779 32.545 10.648 1.00 46.47 121 ALA A N 1
ATOM 896 C CA . ALA A 1 121 ? 55.276 33.787 10.013 1.00 46.47 121 ALA A CA 1
ATOM 897 C C . ALA A 1 121 ? 54.355 35.021 10.061 1.00 46.47 121 ALA A C 1
ATOM 899 O O . ALA A 1 121 ? 53.349 35.083 9.323 1.00 46.47 121 ALA A O 1
#

Mean predicted aligned error: 14.96 Å